Protein AF-A0A5P8Z815-F1 (afdb_monomer_lite)

Foldseek 3Di:
DAQEEEAEEAEAECCPVVVVVVVVCCVVVVNHDYHYDYNYYHPHPDVPCPDPPDPPDFDWDADPVRDIDTDD

Radius of gyration: 17.5 Å; ch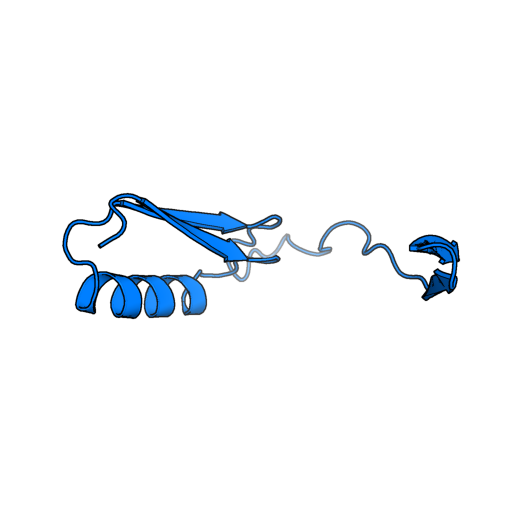ains: 1; bounding box: 34×45×35 Å

Secondary structure (DSSP, 8-state):
--SEEEEEEEEESS-HHHHHHHHHHHHH-TT-EEEEEEEEE--SS-TT---SS-----EEEE-TTS-EEEE-

Structure (mmCIF, N/CA/C/O backbone):
data_AF-A0A5P8Z815-F1
#
_entry.id   AF-A0A5P8Z815-F1
#
loop_
_atom_site.group_PDB
_atom_site.id
_atom_site.type_symbol
_atom_site.label_atom_id
_atom_site.label_alt_id
_atom_site.label_comp_id
_atom_site.label_asym_id
_atom_site.label_entity_id
_atom_site.label_seq_id
_atom_site.pdbx_PDB_ins_code
_atom_site.Cartn_x
_atom_site.Cartn_y
_atom_site.Cartn_z
_atom_site.occupancy
_atom_site.B_iso_or_equiv
_atom_site.auth_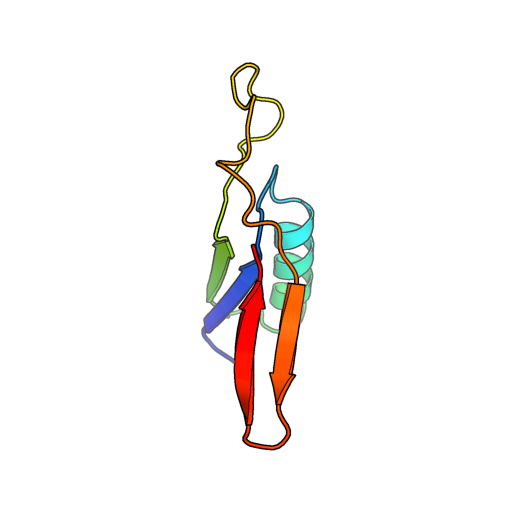seq_id
_atom_site.auth_comp_id
_atom_site.auth_asym_id
_atom_site.auth_atom_id
_atom_site.pdbx_PDB_model_num
ATOM 1 N N . MET A 1 1 ? -16.410 -8.243 10.644 1.00 74.25 1 MET A N 1
ATOM 2 C CA . MET A 1 1 ? -15.618 -7.271 9.858 1.00 74.25 1 MET A CA 1
ATOM 3 C C . MET A 1 1 ? -14.149 -7.518 10.165 1.00 74.25 1 MET A C 1
ATOM 5 O O . MET A 1 1 ? -13.885 -7.952 11.278 1.00 74.25 1 MET A O 1
ATOM 9 N N . PRO A 1 2 ? -13.214 -7.334 9.223 1.00 90.75 2 PRO A N 1
ATOM 10 C CA . PRO A 1 2 ? -11.786 -7.454 9.511 1.00 90.75 2 PRO A CA 1
ATOM 11 C C . PRO A 1 2 ? -11.294 -6.295 10.390 1.00 90.75 2 PRO A C 1
ATOM 13 O O . PRO A 1 2 ? -11.558 -5.138 10.079 1.00 90.75 2 PRO A O 1
ATOM 16 N N . ASP A 1 3 ? -10.521 -6.602 11.433 1.00 95.19 3 ASP A N 1
ATOM 17 C CA . ASP A 1 3 ? -9.953 -5.595 12.350 1.00 95.19 3 ASP A CA 1
ATO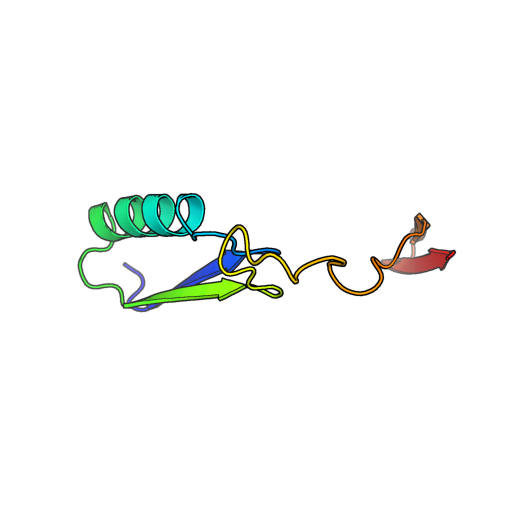M 18 C C . ASP A 1 3 ? -8.741 -4.861 11.750 1.00 95.19 3 ASP A C 1
ATOM 20 O O . ASP A 1 3 ? -8.308 -3.819 12.237 1.00 95.19 3 ASP A O 1
ATOM 24 N N . LYS A 1 4 ? -8.148 -5.435 10.698 1.00 97.94 4 LYS A N 1
ATOM 25 C CA . LYS A 1 4 ? -6.884 -5.008 10.094 1.00 97.94 4 LYS A CA 1
ATOM 26 C C . LYS A 1 4 ? -6.960 -5.159 8.581 1.00 97.94 4 LYS A C 1
ATOM 28 O O . LYS A 1 4 ? -7.151 -6.267 8.086 1.00 97.94 4 LYS A O 1
ATOM 33 N N . ILE A 1 5 ? -6.753 -4.068 7.850 1.00 98.00 5 ILE A N 1
ATOM 34 C CA . ILE A 1 5 ? -6.776 -4.041 6.385 1.00 98.00 5 ILE A CA 1
ATOM 35 C C . ILE A 1 5 ? -5.482 -3.397 5.888 1.00 98.00 5 ILE A C 1
ATOM 37 O O . ILE A 1 5 ? -5.043 -2.373 6.406 1.00 98.00 5 ILE A O 1
ATOM 41 N N . THR A 1 6 ? -4.829 -4.007 4.899 1.00 97.81 6 THR A N 1
ATOM 42 C CA . THR A 1 6 ? -3.656 -3.424 4.229 1.00 97.81 6 THR A CA 1
ATOM 43 C C . THR A 1 6 ? -3.950 -3.284 2.746 1.00 97.81 6 THR A C 1
ATOM 45 O O . THR A 1 6 ? -4.180 -4.279 2.066 1.00 97.81 6 THR A O 1
ATOM 48 N N . ILE A 1 7 ? -3.967 -2.043 2.265 1.00 97.44 7 ILE A N 1
ATOM 49 C CA . ILE A 1 7 ? -4.022 -1.717 0.842 1.00 97.44 7 ILE A CA 1
ATOM 50 C C . ILE A 1 7 ? -2.618 -1.942 0.288 1.00 97.44 7 ILE A C 1
ATOM 52 O O . ILE A 1 7 ? -1.658 -1.381 0.816 1.00 97.44 7 ILE A O 1
ATOM 56 N N . VAL A 1 8 ? -2.503 -2.772 -0.743 1.00 96.62 8 VAL A N 1
ATOM 57 C CA . VAL A 1 8 ? -1.239 -3.043 -1.432 1.00 96.62 8 VAL A CA 1
ATOM 58 C C . VAL A 1 8 ? -1.277 -2.356 -2.787 1.00 96.62 8 VAL A C 1
ATOM 60 O O . VAL A 1 8 ? -2.234 -2.546 -3.534 1.00 96.62 8 VAL A O 1
ATOM 63 N N . ASP A 1 9 ? -0.248 -1.568 -3.073 1.00 93.44 9 ASP A N 1
ATOM 64 C CA . ASP A 1 9 ? -0.061 -0.863 -4.341 1.00 93.44 9 ASP A CA 1
ATOM 65 C C . ASP A 1 9 ? 1.368 -1.091 -4.856 1.00 93.44 9 ASP A C 1
ATOM 67 O O . ASP A 1 9 ? 2.271 -1.431 -4.085 1.00 93.44 9 ASP A O 1
ATOM 71 N N . ASP A 1 10 ? 1.607 -0.916 -6.148 1.00 89.94 10 ASP A N 1
ATOM 72 C CA . ASP A 1 10 ? 2.967 -0.964 -6.690 1.00 89.94 10 ASP A CA 1
ATOM 73 C C . ASP A 1 10 ? 3.687 0.377 -6.469 1.00 89.94 10 ASP A C 1
ATOM 75 O O . ASP A 1 10 ? 4.775 0.417 -5.885 1.00 89.94 10 ASP A O 1
ATOM 79 N N . VAL A 1 11 ? 3.041 1.484 -6.836 1.00 86.69 11 VAL A N 1
ATOM 80 C CA . VAL A 1 11 ? 3.587 2.839 -6.782 1.00 86.69 11 VAL A CA 1
ATOM 81 C C . VAL A 1 11 ? 2.626 3.786 -6.076 1.00 86.69 11 VAL A C 1
ATOM 83 O O . VAL A 1 11 ? 1.544 4.119 -6.553 1.00 86.69 11 VAL A O 1
ATOM 86 N N . LEU A 1 12 ? 3.083 4.342 -4.962 1.00 88.69 12 LEU A N 1
ATOM 87 C CA . LEU A 1 12 ? 2.365 5.348 -4.206 1.00 88.69 12 LEU A CA 1
ATOM 88 C C . LEU A 1 12 ? 2.931 6.737 -4.511 1.00 88.69 12 LEU A C 1
ATOM 90 O O . LEU A 1 12 ? 4.023 7.087 -4.074 1.00 88.69 12 LEU A O 1
ATOM 94 N N . THR A 1 13 ? 2.172 7.542 -5.254 1.00 87.50 13 THR A N 1
ATOM 95 C CA . THR A 1 13 ? 2.548 8.929 -5.578 1.00 87.50 13 THR A CA 1
ATOM 96 C C . THR A 1 13 ? 2.159 9.880 -4.432 1.00 87.50 13 THR A C 1
ATOM 98 O O . THR A 1 13 ? 2.555 9.701 -3.283 1.00 87.50 13 THR A O 1
ATOM 101 N N . MET A 1 14 ? 1.274 10.850 -4.673 1.00 88.69 14 MET A N 1
ATOM 102 C CA . MET A 1 14 ? 0.650 11.655 -3.613 1.00 88.69 14 MET A CA 1
ATOM 103 C C . MET A 1 14 ? -0.304 10.835 -2.726 1.00 88.69 14 MET A C 1
ATOM 105 O O . MET A 1 14 ? -0.693 11.294 -1.658 1.00 88.69 14 MET A O 1
ATOM 109 N N . GLY A 1 15 ? -0.683 9.624 -3.148 1.00 90.88 15 GLY A N 1
ATOM 110 C CA . GLY A 1 15 ? -1.535 8.717 -2.374 1.00 90.88 15 GLY A CA 1
ATOM 111 C C . GLY A 1 15 ? -3.034 9.003 -2.442 1.00 90.88 15 GLY A C 1
ATOM 112 O O . GLY A 1 15 ? -3.785 8.439 -1.655 1.00 90.88 15 GLY A O 1
ATOM 113 N N . ARG A 1 16 ? -3.487 9.837 -3.390 1.00 93.44 16 ARG A N 1
ATOM 114 C CA . ARG A 1 16 ? -4.912 10.176 -3.566 1.00 93.44 16 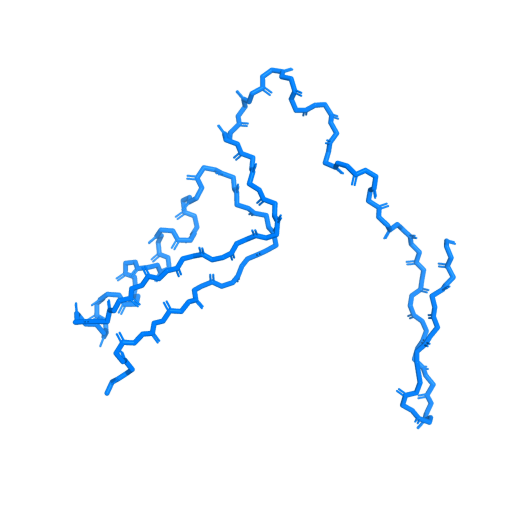ARG A CA 1
ATOM 115 C C . ARG A 1 16 ? -5.780 8.937 -3.800 1.00 93.44 16 ARG A C 1
ATOM 117 O O . ARG A 1 16 ? -6.783 8.776 -3.120 1.00 93.44 16 ARG A O 1
ATOM 124 N N . THR A 1 17 ? -5.356 8.043 -4.694 1.00 94.69 17 THR A N 1
ATOM 125 C CA . THR A 1 17 ? -6.070 6.789 -4.979 1.00 94.69 17 THR A CA 1
ATOM 126 C C . THR A 1 17 ? -6.187 5.920 -3.730 1.00 94.69 17 THR A C 1
ATOM 128 O O . THR A 1 17 ? -7.289 5.559 -3.327 1.00 94.69 17 THR A O 1
ATOM 131 N N . SER A 1 18 ? -5.064 5.639 -3.064 1.00 95.31 18 SER A N 1
ATOM 132 C CA . SER A 1 18 ? -5.036 4.794 -1.867 1.00 95.31 18 SER A CA 1
ATOM 133 C C . SER A 1 18 ? -5.828 5.412 -0.708 1.00 95.31 18 SER A C 1
ATOM 135 O O . SER A 1 18 ? -6.472 4.685 0.043 1.00 95.31 18 SER A O 1
ATOM 137 N N . PHE A 1 19 ? -5.842 6.745 -0.590 1.00 95.62 19 PHE A N 1
ATOM 138 C CA . PHE A 1 19 ? -6.664 7.460 0.386 1.00 95.62 19 PHE A CA 1
ATOM 139 C C . PHE A 1 19 ? -8.161 7.313 0.094 1.00 95.62 19 PHE A C 1
ATOM 141 O O . PHE A 1 19 ? -8.918 6.960 0.991 1.00 95.62 19 PHE A O 1
ATOM 148 N N . THR A 1 20 ? -8.601 7.489 -1.157 1.00 97.94 20 THR A N 1
ATOM 149 C CA . THR A 1 20 ? -10.005 7.247 -1.531 1.00 97.94 20 THR A CA 1
ATOM 150 C C . THR A 1 20 ? -10.421 5.801 -1.249 1.00 97.94 20 THR A C 1
ATOM 152 O O . THR A 1 20 ? -11.506 5.569 -0.721 1.00 97.94 20 THR A O 1
ATOM 155 N N . CYS A 1 21 ? -9.553 4.823 -1.520 1.00 97.94 21 CYS A N 1
ATOM 156 C CA . CYS A 1 21 ? -9.801 3.429 -1.146 1.00 97.94 21 CYS A CA 1
ATOM 157 C C . CYS A 1 21 ? -9.929 3.251 0.375 1.00 97.94 21 CYS A C 1
ATOM 159 O O . CYS A 1 21 ? -10.820 2.538 0.833 1.00 97.94 21 CYS A O 1
ATOM 161 N N . ALA A 1 22 ? -9.072 3.906 1.162 1.00 97.50 22 ALA A N 1
ATOM 162 C CA . ALA A 1 22 ? -9.146 3.871 2.620 1.00 97.50 22 ALA A CA 1
ATOM 163 C C . ALA A 1 22 ? -10.462 4.467 3.148 1.00 97.50 22 ALA A C 1
ATOM 165 O O . ALA A 1 22 ? -11.052 3.888 4.056 1.00 97.50 22 ALA A O 1
ATOM 166 N N . GLU A 1 23 ? -10.962 5.552 2.552 1.00 97.94 23 GLU A N 1
ATOM 167 C CA . GLU A 1 23 ? -12.256 6.151 2.910 1.00 97.94 23 GLU A CA 1
ATOM 168 C C . GLU A 1 23 ? -13.428 5.206 2.610 1.00 97.94 23 GLU A C 1
ATOM 170 O O . GLU A 1 23 ? -14.304 5.005 3.454 1.00 97.94 23 GLU A O 1
ATOM 175 N N . LEU A 1 24 ? -13.417 4.549 1.445 1.00 98.12 24 LEU A N 1
ATOM 176 C CA . LEU A 1 24 ? -14.427 3.541 1.103 1.00 98.12 24 LEU A CA 1
ATOM 177 C C . LEU A 1 24 ? -14.397 2.358 2.079 1.00 98.12 24 LEU A C 1
ATOM 179 O O . LEU A 1 24 ? -15.445 1.885 2.515 1.00 98.12 24 LEU A O 1
ATOM 183 N N . LEU A 1 25 ? -13.201 1.906 2.460 1.00 97.56 25 LEU A N 1
ATOM 184 C CA . LEU A 1 25 ? -13.027 0.848 3.451 1.00 97.56 25 LEU A CA 1
ATOM 185 C C . LEU A 1 25 ? -13.470 1.294 4.845 1.00 97.56 25 LEU A C 1
ATOM 187 O O . LEU A 1 25 ? -14.087 0.506 5.551 1.00 97.56 25 LEU A O 1
ATOM 191 N N . ARG A 1 26 ? -13.217 2.545 5.239 1.00 96.81 26 ARG A N 1
ATOM 192 C CA . ARG A 1 26 ? -13.663 3.106 6.521 1.00 96.81 26 ARG A CA 1
ATOM 193 C C . ARG A 1 26 ? -15.187 3.156 6.614 1.00 96.81 26 ARG A C 1
ATOM 195 O O . ARG A 1 26 ? -15.728 2.869 7.676 1.00 96.81 26 ARG A O 1
ATOM 202 N N . ALA A 1 27 ? -15.875 3.465 5.515 1.00 97.50 27 ALA A N 1
ATOM 203 C CA . ALA A 1 27 ? -17.337 3.508 5.478 1.00 97.50 27 ALA A CA 1
ATOM 204 C C . ALA A 1 27 ? -17.988 2.142 5.765 1.00 97.50 27 ALA A C 1
ATOM 206 O O . ALA A 1 27 ? -19.077 2.089 6.334 1.00 97.50 27 ALA A O 1
ATOM 207 N N . VAL A 1 28 ? -17.326 1.041 5.393 1.00 97.00 28 VAL A N 1
ATOM 208 C CA . VAL A 1 28 ? -17.826 -0.327 5.621 1.00 97.00 28 VAL A CA 1
ATOM 209 C C . VAL A 1 28 ? -17.173 -1.016 6.820 1.00 97.00 28 VAL A C 1
ATOM 211 O O . VAL A 1 28 ? -17.790 -1.881 7.423 1.00 97.00 28 VAL A O 1
ATOM 214 N N . CYS A 1 29 ? -15.959 -0.628 7.205 1.00 97.25 29 CYS A N 1
ATOM 215 C CA . CYS A 1 29 ? -15.182 -1.186 8.311 1.00 97.25 29 CYS A CA 1
ATOM 216 C C . CYS A 1 29 ? -14.690 -0.044 9.227 1.00 97.25 29 CYS A C 1
ATOM 218 O O . CYS A 1 29 ? -13.495 0.272 9.231 1.00 97.25 29 CYS A O 1
ATOM 220 N N . PRO A 1 30 ? -15.591 0.595 9.999 1.00 95.88 30 PRO A N 1
ATOM 221 C CA . PRO A 1 30 ? -15.298 1.833 10.726 1.00 95.88 30 PRO A CA 1
ATOM 222 C C . PRO A 1 30 ? -14.189 1.687 11.768 1.00 95.88 30 PRO A C 1
ATOM 224 O O . PRO A 1 30 ? -13.405 2.617 11.940 1.00 95.88 30 PRO A O 1
ATOM 227 N N . ASP A 1 31 ? -14.056 0.511 12.379 1.00 96.56 31 ASP A N 1
ATOM 228 C CA . ASP A 1 31 ? -13.077 0.249 13.441 1.00 96.56 31 ASP A CA 1
ATOM 229 C C . ASP A 1 31 ? -11.779 -0.396 12.934 1.00 96.56 31 ASP A C 1
ATOM 231 O O . ASP A 1 31 ? -10.852 -0.626 13.709 1.00 96.56 31 ASP A O 1
ATOM 235 N N . ALA A 1 32 ? -11.677 -0.690 11.633 1.00 97.44 32 ALA A N 1
ATOM 236 C CA . ALA A 1 32 ? -10.508 -1.377 11.099 1.00 97.44 32 ALA A CA 1
ATOM 237 C C . ALA A 1 32 ? -9.261 -0.482 11.121 1.00 97.44 32 ALA A C 1
ATOM 239 O O . ALA A 1 32 ? -9.274 0.676 10.692 1.00 97.44 32 ALA A O 1
ATOM 240 N N . GLU A 1 33 ? -8.128 -1.031 11.535 1.00 97.69 33 GLU A N 1
ATOM 241 C CA . GLU A 1 33 ? -6.835 -0.406 11.291 1.00 97.69 33 GLU A CA 1
ATOM 242 C C . GLU A 1 33 ? -6.515 -0.523 9.790 1.00 97.69 33 GLU A C 1
ATOM 244 O O . GLU A 1 33 ? -6.347 -1.631 9.273 1.00 97.69 33 GLU A O 1
ATOM 249 N N . ILE A 1 34 ? -6.444 0.610 9.084 1.00 97.94 34 ILE A N 1
ATOM 250 C CA . ILE A 1 34 ? -6.157 0.655 7.644 1.00 97.94 34 ILE A CA 1
ATOM 251 C C . ILE A 1 34 ? -4.710 1.101 7.447 1.00 97.94 34 ILE A C 1
ATOM 253 O O . ILE A 1 34 ? -4.318 2.182 7.884 1.00 97.94 34 ILE A O 1
ATOM 257 N N . ARG A 1 35 ? -3.926 0.266 6.768 1.00 97.50 35 ARG A N 1
ATOM 258 C CA . ARG A 1 35 ? -2.527 0.518 6.402 1.00 97.50 35 ARG A CA 1
ATOM 259 C C . ARG A 1 35 ? -2.378 0.519 4.891 1.00 97.50 35 ARG A C 1
ATOM 261 O O . ARG A 1 35 ? -3.165 -0.114 4.190 1.00 97.50 35 ARG A O 1
ATOM 268 N N . ILE A 1 36 ? -1.337 1.177 4.398 1.00 96.00 36 ILE A N 1
ATOM 269 C CA . ILE A 1 36 ? -0.945 1.121 2.990 1.00 96.00 36 ILE A CA 1
ATOM 270 C C . ILE A 1 36 ? 0.479 0.580 2.926 1.00 96.00 36 ILE A C 1
ATOM 272 O O . ILE A 1 36 ? 1.357 1.056 3.645 1.00 96.00 36 ILE A O 1
ATOM 276 N N . PHE A 1 37 ? 0.694 -0.402 2.063 1.00 94.50 37 PHE A N 1
ATOM 277 C CA . PHE A 1 37 ? 2.008 -0.860 1.652 1.00 94.50 37 PHE A CA 1
ATOM 278 C C . PHE A 1 37 ? 2.152 -0.587 0.158 1.00 94.50 37 PHE A C 1
ATOM 280 O O . PHE A 1 37 ? 1.285 -0.971 -0.623 1.00 94.50 37 PHE A O 1
ATOM 287 N N . ALA A 1 38 ? 3.244 0.064 -0.228 1.00 91.50 38 ALA A N 1
ATOM 288 C CA . ALA A 1 38 ? 3.597 0.223 -1.627 1.00 91.50 38 ALA A CA 1
ATOM 289 C C . ALA A 1 38 ? 5.075 -0.074 -1.832 1.00 91.50 38 ALA A C 1
ATOM 291 O O . ALA A 1 38 ? 5.896 0.292 -0.988 1.00 91.50 38 ALA A O 1
ATOM 292 N N . MET A 1 39 ? 5.398 -0.734 -2.943 1.00 87.06 39 MET A N 1
ATOM 293 C CA . MET A 1 39 ? 6.781 -1.079 -3.270 1.00 87.06 39 MET A CA 1
ATOM 294 C C . MET A 1 39 ? 7.623 0.178 -3.509 1.00 87.06 39 MET A C 1
ATOM 296 O O . MET A 1 39 ? 8.776 0.239 -3.091 1.00 87.06 39 MET A O 1
ATOM 300 N N . ILE A 1 40 ? 7.030 1.193 -4.140 1.00 82.25 40 ILE A N 1
ATOM 301 C CA . ILE A 1 40 ? 7.679 2.463 -4.464 1.00 82.25 40 ILE A CA 1
ATOM 302 C C . ILE A 1 40 ? 6.839 3.612 -3.901 1.00 82.25 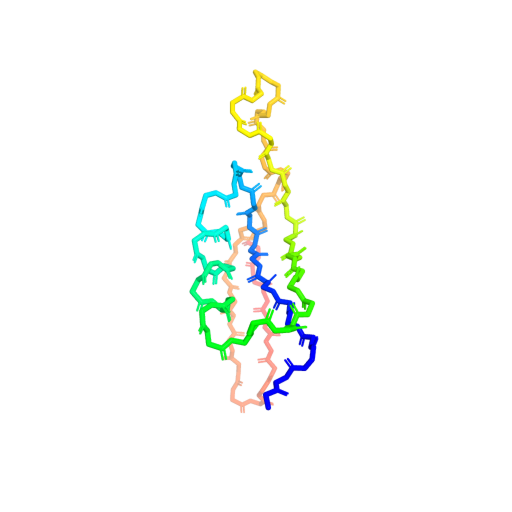40 ILE A C 1
ATOM 304 O O . ILE A 1 40 ? 5.625 3.645 -4.090 1.00 82.25 40 ILE A O 1
ATOM 308 N N . ARG A 1 41 ? 7.469 4.590 -3.237 1.00 81.31 41 ARG A N 1
ATOM 309 C CA . ARG A 1 41 ? 6.832 5.861 -2.852 1.00 81.31 41 ARG A CA 1
ATOM 310 C C . ARG A 1 41 ? 7.533 7.013 -3.556 1.00 81.31 41 ARG A C 1
ATOM 312 O O . ARG A 1 41 ? 8.682 7.305 -3.246 1.00 81.31 41 ARG A O 1
ATOM 319 N N . THR A 1 42 ? 6.816 7.716 -4.425 1.00 74.88 42 THR A N 1
ATOM 320 C CA . THR A 1 42 ? 7.275 8.981 -5.008 1.00 74.88 42 THR A CA 1
ATOM 321 C C . THR A 1 42 ? 6.505 10.117 -4.329 1.00 74.88 42 THR A C 1
ATOM 323 O O . THR A 1 42 ? 5.276 10.115 -4.295 1.00 74.88 42 THR A O 1
ATOM 326 N N . GLN A 1 43 ? 7.174 11.080 -3.689 1.00 66.88 43 GLN A N 1
ATOM 327 C CA . GLN A 1 43 ? 6.497 12.155 -2.935 1.00 66.88 43 GLN A CA 1
ATOM 328 C C . GLN A 1 43 ? 5.910 13.263 -3.843 1.00 66.88 43 GLN A C 1
ATOM 330 O O . GLN A 1 43 ? 5.926 14.437 -3.494 1.00 66.88 43 GLN A O 1
ATOM 335 N N . GLY A 1 44 ? 5.343 12.900 -4.998 1.00 64.50 44 GLY A N 1
ATOM 336 C CA . GLY A 1 44 ? 4.909 13.853 -6.027 1.00 64.50 44 GLY A CA 1
ATOM 337 C C . GLY A 1 44 ? 6.063 14.314 -6.923 1.00 64.50 44 GLY A C 1
ATOM 338 O O . GLY A 1 44 ? 7.046 13.592 -7.064 1.00 64.50 44 GLY A O 1
ATOM 339 N N . LEU A 1 45 ? 5.912 15.490 -7.549 1.00 57.78 45 LEU A N 1
ATOM 340 C CA . LEU A 1 45 ? 6.962 16.169 -8.321 1.00 57.78 45 LEU A CA 1
ATOM 341 C C . LEU A 1 45 ? 8.078 16.607 -7.360 1.00 57.78 45 LEU A C 1
ATOM 343 O O . LEU A 1 45 ? 8.083 17.731 -6.871 1.00 57.78 45 LEU A O 1
ATOM 347 N N . GLN A 1 46 ? 8.968 15.682 -7.016 1.00 58.16 46 GLN A N 1
ATOM 348 C CA . GLN A 1 46 ? 10.314 16.029 -6.583 1.00 58.16 46 GLN A CA 1
ATOM 349 C C . GLN A 1 46 ? 11.135 16.223 -7.852 1.00 58.16 46 GLN A C 1
ATOM 351 O O . GLN A 1 46 ? 11.154 15.326 -8.695 1.00 58.16 46 GLN A O 1
ATOM 356 N N . ASP A 1 47 ? 11.797 17.374 -7.964 1.00 57.06 47 ASP A N 1
ATOM 357 C CA . ASP A 1 47 ? 12.616 17.738 -9.127 1.00 57.06 47 ASP A CA 1
ATOM 358 C C . ASP A 1 47 ? 13.768 16.739 -9.384 1.00 57.06 47 ASP A C 1
ATOM 360 O O . ASP A 1 47 ? 14.306 16.715 -10.482 1.00 57.06 47 ASP A O 1
ATOM 364 N N . ASP A 1 48 ? 14.078 15.870 -8.408 1.00 53.94 48 ASP A N 1
ATOM 365 C CA . ASP A 1 48 ? 15.168 14.883 -8.441 1.00 53.94 48 ASP A CA 1
ATOM 366 C C . ASP A 1 48 ? 14.707 13.408 -8.592 1.00 53.94 48 ASP A C 1
ATOM 368 O O . ASP A 1 48 ? 15.507 12.489 -8.394 1.00 53.94 48 ASP A O 1
ATOM 372 N N . ILE A 1 49 ? 13.435 13.116 -8.917 1.00 57.88 49 ILE A N 1
ATOM 373 C CA . ILE A 1 49 ? 13.022 11.738 -9.281 1.00 57.88 49 ILE A CA 1
ATOM 374 C C . ILE A 1 49 ? 13.130 11.560 -10.802 1.00 57.88 49 ILE A C 1
ATOM 376 O O . ILE A 1 49 ? 12.126 11.474 -11.507 1.00 57.88 49 ILE A O 1
ATOM 380 N N . ASP A 1 50 ? 14.361 11.481 -11.308 1.00 56.53 50 ASP A N 1
ATOM 381 C CA . ASP A 1 50 ? 14.629 11.299 -12.743 1.00 56.53 50 ASP A CA 1
ATOM 382 C C . ASP A 1 50 ? 14.432 9.850 -13.226 1.00 56.53 50 ASP A C 1
ATOM 384 O O . ASP A 1 50 ? 14.216 9.614 -14.416 1.00 56.53 50 ASP A O 1
ATOM 388 N N . GLN A 1 51 ? 14.493 8.855 -12.329 1.00 55.72 51 GLN A N 1
ATOM 389 C CA . GLN A 1 51 ? 14.297 7.443 -12.671 1.00 55.72 51 GLN A CA 1
ATOM 390 C C . GLN A 1 51 ? 13.625 6.652 -11.541 1.00 55.72 51 GLN A C 1
ATOM 392 O O . GLN A 1 51 ? 14.108 6.586 -10.411 1.00 55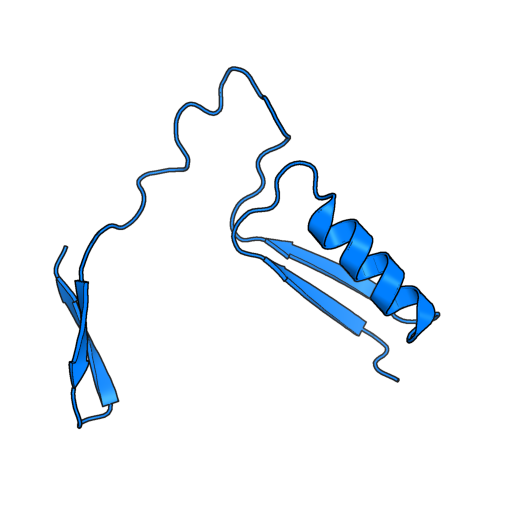.72 51 GLN A O 1
ATOM 397 N N . ILE A 1 52 ? 12.525 5.977 -11.888 1.00 64.06 52 ILE A N 1
ATOM 398 C CA . ILE A 1 52 ? 11.926 4.877 -11.123 1.00 64.06 52 ILE A CA 1
ATOM 399 C C . ILE A 1 52 ? 12.864 3.678 -11.320 1.00 64.06 52 ILE A C 1
ATOM 401 O O . ILE A 1 52 ? 12.641 2.893 -12.227 1.00 64.06 52 ILE A O 1
ATOM 405 N N . VAL A 1 53 ? 13.986 3.655 -10.596 1.00 59.97 53 VAL A N 1
ATOM 406 C CA . VAL A 1 53 ? 15.061 2.635 -10.582 1.00 59.97 53 VAL A CA 1
ATOM 407 C C . VAL A 1 53 ? 14.860 1.465 -11.565 1.00 59.97 53 VAL A C 1
ATOM 409 O O . VAL A 1 53 ? 14.067 0.568 -11.297 1.00 59.97 53 VAL A O 1
ATOM 412 N N . ASP A 1 54 ? 15.578 1.514 -12.693 1.00 59.75 54 ASP A N 1
ATOM 413 C CA . ASP A 1 54 ? 15.802 0.427 -13.664 1.00 59.75 54 ASP A CA 1
ATOM 414 C C . ASP A 1 54 ? 14.640 -0.585 -13.809 1.00 59.75 54 ASP A C 1
ATOM 416 O O . ASP A 1 54 ? 14.698 -1.693 -13.258 1.00 59.75 54 ASP A O 1
ATOM 420 N N . PRO A 1 55 ? 13.543 -0.223 -14.510 1.00 64.56 55 PRO A N 1
ATOM 421 C CA . PRO A 1 55 ? 12.409 -1.118 -14.667 1.00 64.56 55 PRO A CA 1
ATOM 422 C C . PRO A 1 55 ? 12.851 -2.402 -15.371 1.00 64.56 55 PRO A C 1
ATOM 424 O O . PRO A 1 55 ? 13.282 -2.396 -16.526 1.00 64.56 55 PRO A O 1
ATOM 427 N N . ALA A 1 56 ? 12.683 -3.520 -14.665 1.00 66.44 56 ALA A N 1
ATOM 428 C CA . ALA A 1 56 ? 12.915 -4.864 -15.162 1.00 66.44 56 ALA A CA 1
ATOM 429 C C . ALA A 1 56 ? 12.004 -5.159 -16.369 1.00 66.44 56 ALA A C 1
ATOM 431 O O . ALA A 1 56 ? 10.899 -5.678 -16.225 1.00 66.44 56 ALA A O 1
ATOM 432 N N . THR A 1 57 ? 12.484 -4.828 -17.564 1.00 76.12 57 THR A N 1
ATOM 433 C CA . THR A 1 57 ? 11.804 -5.107 -18.832 1.00 76.12 57 THR A CA 1
ATOM 434 C C . THR A 1 57 ? 12.120 -6.542 -19.263 1.00 76.12 57 THR A C 1
ATOM 436 O O . THR A 1 57 ? 13.127 -7.105 -18.830 1.00 76.12 57 THR A O 1
ATOM 439 N N . GLY A 1 58 ? 11.205 -7.187 -19.982 1.00 82.75 58 GLY A N 1
ATOM 440 C CA . GLY A 1 58 ? 11.384 -8.558 -20.456 1.00 82.75 58 GLY A CA 1
ATOM 441 C C . GLY A 1 58 ? 10.066 -9.290 -20.697 1.00 82.75 58 GLY A C 1
ATOM 442 O O . GLY A 1 58 ? 8.985 -8.783 -20.389 1.00 82.75 58 GLY A O 1
ATOM 443 N N . VAL A 1 59 ? 10.152 -10.504 -21.234 1.00 91.38 59 VAL A N 1
ATOM 444 C CA . VAL A 1 59 ? 9.000 -11.380 -21.489 1.00 91.38 59 VAL A CA 1
ATOM 445 C C . VAL A 1 59 ? 8.969 -12.488 -20.444 1.00 91.38 59 VAL A C 1
ATOM 447 O O . VAL A 1 59 ? 9.949 -13.205 -20.252 1.00 91.38 59 VAL A O 1
ATOM 450 N N . ILE A 1 60 ? 7.826 -12.653 -19.777 1.00 93.38 60 ILE A N 1
ATOM 451 C CA . ILE A 1 60 ? 7.590 -13.783 -18.874 1.00 93.38 60 ILE A CA 1
ATOM 452 C C . ILE A 1 60 ? 6.833 -14.864 -19.643 1.00 93.38 60 ILE A C 1
ATOM 454 O O . ILE A 1 60 ? 5.699 -14.652 -20.072 1.00 93.38 60 ILE A O 1
ATOM 458 N N . VAL A 1 61 ? 7.450 -16.035 -19.795 1.00 95.38 61 VAL A N 1
ATOM 459 C CA . VAL A 1 61 ? 6.857 -17.205 -20.452 1.00 95.38 61 VAL A CA 1
ATOM 460 C C . VAL A 1 61 ? 6.416 -18.210 -19.393 1.00 95.38 61 VAL A C 1
ATOM 462 O O . VAL A 1 61 ? 7.201 -18.609 -18.530 1.00 95.38 61 VAL A O 1
ATOM 465 N N . GLY A 1 62 ? 5.151 -18.628 -19.458 1.00 93.81 62 GLY A N 1
ATOM 466 C CA . GLY A 1 62 ? 4.604 -19.702 -18.629 1.00 93.81 62 GLY A CA 1
ATOM 467 C C . GLY A 1 62 ? 4.638 -21.047 -19.353 1.00 93.81 62 GLY A C 1
ATOM 468 O O . GLY A 1 62 ? 4.279 -21.131 -20.526 1.00 93.81 62 GLY A O 1
ATOM 469 N N . TYR A 1 63 ? 5.030 -22.110 -18.649 1.00 95.94 63 TYR A N 1
ATOM 470 C CA . TYR A 1 63 ? 5.018 -23.479 -19.170 1.00 95.94 63 TYR A CA 1
ATOM 471 C C . TYR A 1 63 ? 3.864 -24.297 -18.568 1.00 95.94 63 TYR A C 1
ATOM 473 O O . TYR A 1 63 ? 3.523 -24.091 -17.402 1.00 95.94 63 TYR A O 1
ATOM 481 N N . PRO A 1 64 ? 3.320 -25.307 -19.282 1.00 95.56 64 PRO A N 1
ATOM 482 C CA . PRO A 1 64 ? 2.279 -26.198 -18.747 1.00 95.56 64 PRO A CA 1
ATOM 483 C C . PRO A 1 64 ? 2.660 -26.931 -17.451 1.00 95.56 64 PRO A C 1
ATOM 485 O O . PRO A 1 64 ? 1.792 -27.390 -16.719 1.00 95.56 64 PRO A O 1
ATOM 488 N N . SER A 1 65 ? 3.957 -27.029 -17.147 1.00 95.88 65 SER A N 1
ATOM 489 C CA . SER A 1 65 ? 4.479 -27.586 -15.894 1.00 95.88 65 SER A CA 1
ATOM 490 C C . SER A 1 65 ? 4.263 -26.688 -14.668 1.00 95.88 65 SER A C 1
ATOM 492 O O . SER A 1 65 ? 4.604 -27.097 -13.561 1.00 95.88 65 SER A O 1
ATOM 494 N N . GLY A 1 66 ? 3.762 -25.461 -14.850 1.00 93.06 66 GLY A N 1
ATOM 495 C CA . GLY A 1 66 ? 3.650 -24.443 -13.803 1.00 93.06 66 GLY A CA 1
ATOM 496 C C . GLY A 1 66 ? 4.942 -23.656 -13.560 1.00 93.06 66 GLY A C 1
ATOM 497 O O . GLY A 1 66 ? 4.966 -22.765 -12.716 1.00 93.06 66 GLY A O 1
ATOM 498 N N . LYS A 1 67 ? 6.019 -23.957 -14.297 1.00 92.88 67 LYS A N 1
ATOM 499 C CA . LYS A 1 67 ? 7.254 -23.163 -14.265 1.00 92.88 67 LYS A CA 1
ATOM 500 C C . LYS A 1 67 ? 7.091 -21.874 -15.070 1.00 92.88 67 LYS A C 1
ATOM 502 O O . LYS A 1 67 ? 6.354 -21.843 -16.056 1.00 92.88 67 LYS A O 1
ATOM 507 N N . THR A 1 68 ? 7.847 -20.850 -14.693 1.00 94.06 68 THR A N 1
ATOM 508 C CA . THR A 1 68 ? 7.984 -19.597 -15.440 1.00 94.06 68 THR A CA 1
ATOM 509 C C . THR A 1 68 ? 9.452 -19.340 -15.773 1.00 94.06 68 THR A C 1
ATOM 511 O O . THR A 1 68 ? 10.346 -19.766 -15.041 1.00 94.06 68 THR A O 1
ATOM 514 N N . HIS A 1 69 ? 9.701 -18.669 -16.896 1.00 92.00 69 HIS A N 1
ATOM 515 C CA . HIS A 1 69 ? 11.018 -18.161 -17.291 1.00 92.00 69 HIS A CA 1
ATOM 516 C C . HIS A 1 69 ? 10.889 -16.697 -17.703 1.00 92.00 69 HIS A C 1
ATOM 518 O O . HIS A 1 69 ? 9.856 -16.301 -18.246 1.00 92.00 69 HIS A O 1
ATOM 524 N N . ARG A 1 70 ? 11.922 -15.899 -17.428 1.00 88.69 70 ARG A N 1
ATOM 525 C CA . ARG A 1 70 ? 11.999 -14.496 -17.841 1.00 88.69 70 ARG A CA 1
ATOM 526 C C . ARG A 1 70 ? 13.132 -14.342 -18.848 1.00 88.69 70 ARG A C 1
ATOM 528 O O . ARG A 1 70 ? 14.284 -14.577 -18.489 1.00 88.69 70 ARG A O 1
ATOM 535 N N . ASP A 1 71 ? 12.796 -13.888 -20.049 1.00 83.81 71 ASP A N 1
ATOM 536 C CA . ASP A 1 71 ? 13.771 -13.369 -21.008 1.00 83.81 71 ASP A CA 1
ATOM 537 C C . ASP A 1 71 ? 13.923 -11.853 -20.788 1.00 83.81 71 ASP A C 1
ATOM 539 O O . ASP A 1 71 ? 12.893 -11.170 -20.753 1.00 83.81 71 ASP A O 1
ATOM 543 N N . PRO A 1 72 ? 15.150 -11.338 -20.553 1.00 76.25 72 PRO A N 1
ATOM 544 C CA . PRO A 1 72 ? 15.419 -9.905 -20.396 1.00 76.25 72 PRO A CA 1
ATOM 545 C C . PRO A 1 72 ? 14.962 -9.059 -21.588 1.00 76.25 72 PRO A C 1
ATOM 547 O O . PRO A 1 72 ? 15.046 -9.551 -22.735 1.00 76.25 72 PRO A O 1
#

Sequence (72 aa):
MPDKITIVDDVLTMGRTSFTCAELLRAVCPDAEIRIFAMIRTQGLQDDIDQIVDPATGVIVGYPSGKTHRDP

pLDDT: mean 86.15, std 14.07, range [53.94, 98.12]